Protein AF-A0A659XXS4-F1 (afdb_monomer_lite)

Foldseek 3Di:
DPQLVVLVVQLVVLVVLLVVLVVCQVCVVVVVQADNVDGPPVSVVVSVVSNVVSVCRNVVSVVSNCCVVVVDPPDDD

pLDDT: mean 96.28, std 3.9, range [68.62, 98.5]

Radius of gyration: 16.06 Å; chains: 1; bounding box: 37×15×45 Å

Structure (mmCIF, N/CA/C/O backbone):
data_AF-A0A659XXS4-F1
#
_entry.id   AF-A0A659XXS4-F1
#
loop_
_atom_site.group_PDB
_atom_site.id
_atom_site.type_symbol
_atom_site.label_atom_id
_atom_site.label_alt_id
_atom_site.label_comp_id
_atom_site.label_asym_id
_atom_site.label_entity_id
_atom_site.label_seq_id
_atom_site.pdbx_PDB_ins_code
_atom_site.Cartn_x
_atom_site.Cartn_y
_atom_site.Cartn_z
_atom_site.occupancy
_atom_site.B_iso_or_equiv
_atom_site.auth_seq_id
_atom_site.auth_comp_id
_atom_site.auth_asym_id
_atom_site.auth_atom_id
_atom_site.pdbx_PDB_model_num
ATOM 1 N N . SER A 1 1 ? -21.248 2.065 11.341 1.00 68.62 1 SER A N 1
ATOM 2 C CA . SER A 1 1 ? -20.623 3.184 12.073 1.00 68.62 1 SER A CA 1
ATOM 3 C C . SER A 1 1 ? -19.566 3.833 11.187 1.00 68.62 1 SER A C 1
ATOM 5 O O . SER A 1 1 ? -19.007 3.168 10.323 1.00 68.62 1 SER A O 1
ATOM 7 N N . MET A 1 2 ? -19.369 5.149 11.318 1.00 92.62 2 MET A N 1
ATOM 8 C CA . MET A 1 2 ? -18.500 5.930 10.421 1.00 92.62 2 MET A CA 1
ATOM 9 C C . MET A 1 2 ? -16.996 5.601 10.557 1.00 92.62 2 MET A C 1
ATOM 11 O O . MET A 1 2 ? -16.350 5.442 9.524 1.00 92.62 2 MET A O 1
ATOM 15 N N . PRO A 1 3 ? -16.419 5.432 11.769 1.00 95.94 3 PRO A N 1
ATOM 16 C CA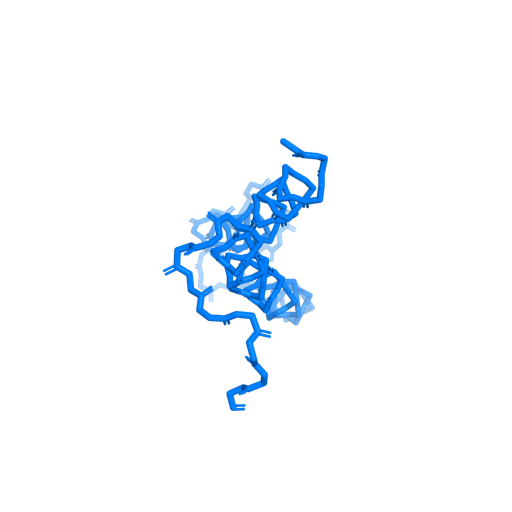 . PRO A 1 3 ? -14.972 5.238 11.913 1.00 95.94 3 PRO A CA 1
ATOM 17 C C . PRO A 1 3 ? -14.429 3.968 11.248 1.00 95.94 3 PRO A C 1
ATOM 19 O O . PRO A 1 3 ? -13.397 4.029 10.582 1.00 95.94 3 PRO A O 1
ATOM 22 N N . GLN A 1 4 ? -15.118 2.824 11.361 1.00 96.00 4 GLN A N 1
ATOM 23 C CA . GLN A 1 4 ? -14.626 1.603 10.718 1.00 96.00 4 GLN A CA 1
ATOM 24 C C . GLN A 1 4 ? -14.733 1.669 9.194 1.00 96.00 4 GLN A C 1
ATOM 26 O O . GLN A 1 4 ? -13.869 1.148 8.504 1.00 96.00 4 GLN A O 1
ATOM 31 N N . LEU A 1 5 ? -15.748 2.346 8.648 1.00 96.19 5 LEU A N 1
ATOM 32 C CA . LEU A 1 5 ? -15.875 2.494 7.200 1.00 96.19 5 LEU A CA 1
ATOM 33 C C . LEU A 1 5 ? -14.703 3.307 6.629 1.00 96.19 5 LEU A C 1
ATOM 35 O O . LEU A 1 5 ? -14.143 2.936 5.600 1.00 96.19 5 LEU A O 1
ATOM 39 N N . VAL A 1 6 ? -14.282 4.364 7.334 1.00 97.38 6 VAL A N 1
ATOM 40 C CA . VAL A 1 6 ? -13.087 5.145 6.974 1.00 97.38 6 VAL A CA 1
ATOM 41 C C . VAL A 1 6 ? -11.829 4.270 7.007 1.00 97.38 6 VAL A C 1
ATOM 43 O O . VAL A 1 6 ? -11.056 4.288 6.051 1.00 97.38 6 VAL A O 1
ATOM 46 N N . ALA A 1 7 ? -11.648 3.454 8.052 1.00 97.31 7 ALA A N 1
ATOM 47 C CA . ALA A 1 7 ? -10.525 2.515 8.127 1.00 97.31 7 ALA A CA 1
ATOM 48 C C . ALA A 1 7 ? -10.557 1.482 6.983 1.00 97.31 7 ALA A C 1
ATOM 50 O O . ALA A 1 7 ? -9.541 1.240 6.335 1.00 97.31 7 ALA A O 1
ATOM 51 N N . ALA A 1 8 ? -11.727 0.925 6.664 1.00 97.12 8 ALA A N 1
ATOM 52 C CA . ALA A 1 8 ? -11.879 -0.020 5.561 1.00 97.12 8 ALA A CA 1
ATOM 53 C C . ALA A 1 8 ? -11.463 0.609 4.220 1.00 97.12 8 ALA A C 1
ATOM 55 O O . ALA A 1 8 ? -10.635 0.041 3.508 1.00 97.12 8 ALA A O 1
ATOM 56 N N . PHE A 1 9 ? -11.952 1.808 3.897 1.00 97.38 9 PHE A N 1
ATOM 57 C CA . PHE A 1 9 ? -11.578 2.486 2.652 1.00 97.38 9 PHE A CA 1
ATOM 58 C C . PHE A 1 9 ? -10.101 2.876 2.602 1.00 97.38 9 PHE A C 1
ATOM 60 O O . PHE A 1 9 ? -9.472 2.730 1.556 1.00 97.38 9 PHE A O 1
ATOM 67 N N . HIS A 1 10 ? -9.518 3.314 3.718 1.00 97.38 10 HIS A N 1
ATOM 68 C CA . HIS A 1 10 ? -8.097 3.654 3.746 1.00 97.38 10 HIS A CA 1
ATOM 69 C C . HIS A 1 10 ? -7.204 2.421 3.534 1.00 97.38 10 HIS A C 1
ATOM 71 O O . HIS A 1 10 ? -6.165 2.513 2.879 1.00 97.38 10 HIS A O 1
ATOM 77 N N . SER A 1 11 ? -7.654 1.241 3.977 1.00 97.94 11 SER A N 1
ATOM 78 C CA . SER A 1 11 ? -6.960 -0.011 3.669 1.00 97.94 11 SER A CA 1
ATOM 79 C C . SER A 1 11 ? -6.923 -0.291 2.159 1.00 97.94 11 SER A C 1
ATOM 81 O O . SER A 1 11 ? -5.873 -0.652 1.631 1.00 97.94 11 SER A O 1
ATOM 83 N N . LEU A 1 12 ? -8.020 -0.027 1.436 1.00 97.88 12 LEU A N 1
ATOM 84 C CA . LEU A 1 12 ? -8.080 -0.205 -0.019 1.00 97.88 12 LEU A CA 1
ATOM 85 C C . LEU A 1 12 ? -7.115 0.728 -0.760 1.00 97.88 12 LEU A C 1
ATOM 87 O O . LEU A 1 12 ? -6.524 0.309 -1.752 1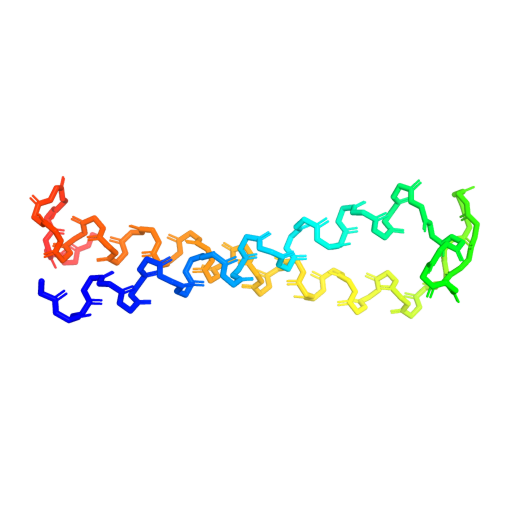.00 97.88 12 LEU A O 1
ATOM 91 N N . VAL A 1 13 ? -6.903 1.952 -0.264 1.00 98.00 13 VAL A N 1
ATOM 92 C CA . VAL A 1 13 ? -5.902 2.878 -0.827 1.00 98.00 13 VAL A CA 1
ATOM 93 C C . VAL A 1 13 ? -4.491 2.300 -0.689 1.00 98.00 13 VAL A C 1
ATOM 95 O O . VAL A 1 13 ? -3.738 2.275 -1.661 1.00 98.00 13 VAL A O 1
ATOM 98 N N . GLY A 1 14 ? -4.144 1.783 0.494 1.00 98.00 14 GLY A N 1
ATOM 99 C CA . GLY A 1 14 ? -2.844 1.148 0.724 1.00 98.00 14 GLY A CA 1
ATOM 100 C C . GLY A 1 14 ? -2.633 -0.100 -0.138 1.00 98.00 14 GLY A C 1
ATOM 101 O O . GLY A 1 14 ? -1.579 -0.270 -0.749 1.00 98.00 14 GLY A O 1
ATOM 102 N N . PHE A 1 15 ? -3.663 -0.939 -0.256 1.00 98.31 15 PHE A N 1
ATOM 103 C CA . PHE A 1 15 ? -3.629 -2.123 -1.112 1.00 98.31 15 PHE A CA 1
ATOM 104 C C . PHE A 1 15 ? -3.463 -1.760 -2.594 1.00 98.31 15 PHE A C 1
ATOM 106 O O . PHE A 1 15 ? -2.650 -2.371 -3.287 1.00 98.31 15 PHE A O 1
ATOM 113 N N . ALA A 1 16 ? -4.170 -0.731 -3.069 1.00 98.31 16 ALA A N 1
ATOM 114 C CA . ALA A 1 16 ? -4.037 -0.243 -4.437 1.00 98.31 16 ALA A CA 1
ATOM 115 C C . ALA A 1 16 ? -2.603 0.215 -4.740 1.00 98.31 16 ALA A C 1
ATOM 117 O O . ALA A 1 16 ? -2.073 -0.150 -5.783 1.00 98.31 16 ALA A O 1
ATOM 118 N N . ALA A 1 17 ? -1.942 0.930 -3.823 1.00 98.06 17 ALA A N 1
ATOM 119 C CA . ALA A 1 17 ? -0.547 1.340 -4.005 1.00 98.06 17 ALA A CA 1
ATOM 120 C C . ALA A 1 17 ? 0.398 0.136 -4.191 1.00 98.06 17 ALA A C 1
ATOM 122 O O . ALA A 1 17 ? 1.232 0.137 -5.098 1.00 98.06 17 ALA A O 1
ATOM 123 N N . VAL A 1 18 ? 0.224 -0.922 -3.389 1.00 98.25 18 VAL A N 1
ATOM 124 C CA . VAL A 1 18 ? 1.015 -2.159 -3.513 1.00 98.25 18 VAL A CA 1
ATOM 125 C C . VAL A 1 18 ? 0.741 -2.864 -4.847 1.00 98.25 18 VAL A C 1
ATOM 127 O O . VAL A 1 18 ? 1.676 -3.303 -5.515 1.00 98.25 18 VAL A O 1
ATOM 130 N N . MET A 1 19 ? -0.524 -2.945 -5.269 1.00 98.31 19 MET A N 1
ATOM 131 C CA . MET A 1 19 ? -0.899 -3.566 -6.545 1.00 98.31 19 MET A CA 1
ATOM 132 C C . MET A 1 19 ? -0.415 -2.770 -7.761 1.00 98.31 19 MET A C 1
ATOM 134 O O . MET A 1 19 ? 0.035 -3.369 -8.734 1.00 98.31 19 MET A O 1
ATOM 138 N N . VAL A 1 20 ? -0.448 -1.437 -7.707 1.00 97.56 20 VAL A N 1
ATOM 139 C CA . VAL A 1 20 ? 0.077 -0.570 -8.775 1.00 97.56 20 VAL A CA 1
ATOM 140 C C . VAL A 1 20 ? 1.584 -0.746 -8.918 1.00 97.56 20 VAL A C 1
ATOM 142 O O . VAL A 1 20 ? 2.073 -0.902 -10.033 1.00 97.56 20 VAL A O 1
ATOM 145 N N . ALA A 1 21 ? 2.325 -0.792 -7.810 1.00 97.25 21 ALA A N 1
ATOM 146 C CA . ALA A 1 21 ? 3.758 -1.051 -7.866 1.00 97.25 21 ALA A CA 1
ATOM 147 C C . ALA A 1 21 ? 4.073 -2.454 -8.410 1.00 97.25 21 ALA A C 1
ATOM 149 O O . ALA A 1 21 ? 4.985 -2.601 -9.220 1.00 97.25 21 ALA A O 1
ATOM 150 N N . ALA A 1 22 ? 3.296 -3.475 -8.034 1.00 97.12 22 ALA A N 1
ATOM 151 C CA . ALA A 1 22 ? 3.427 -4.803 -8.627 1.00 97.12 22 ALA A CA 1
ATOM 152 C C . ALA A 1 22 ? 3.188 -4.761 -10.147 1.00 97.12 22 ALA A C 1
ATOM 154 O O . ALA A 1 22 ? 4.005 -5.275 -10.908 1.00 97.12 22 ALA A O 1
ATOM 155 N N . ALA A 1 23 ? 2.124 -4.093 -10.601 1.00 97.19 23 ALA A N 1
ATOM 156 C CA . ALA A 1 23 ? 1.841 -3.919 -12.025 1.00 97.19 23 ALA A CA 1
ATOM 157 C C . ALA A 1 23 ? 2.988 -3.206 -12.764 1.00 97.19 23 ALA A C 1
ATOM 159 O O . ALA A 1 23 ? 3.370 -3.637 -13.848 1.00 97.19 23 ALA A O 1
ATOM 160 N N . ALA A 1 24 ? 3.581 -2.176 -12.160 1.00 96.69 24 ALA A N 1
ATOM 161 C CA . ALA A 1 24 ? 4.709 -1.448 -12.734 1.00 96.69 24 ALA A CA 1
ATOM 162 C C . ALA A 1 24 ? 5.994 -2.292 -12.837 1.00 96.69 24 ALA A C 1
ATOM 164 O O . ALA A 1 24 ? 6.760 -2.106 -13.777 1.00 96.69 24 ALA A O 1
ATOM 1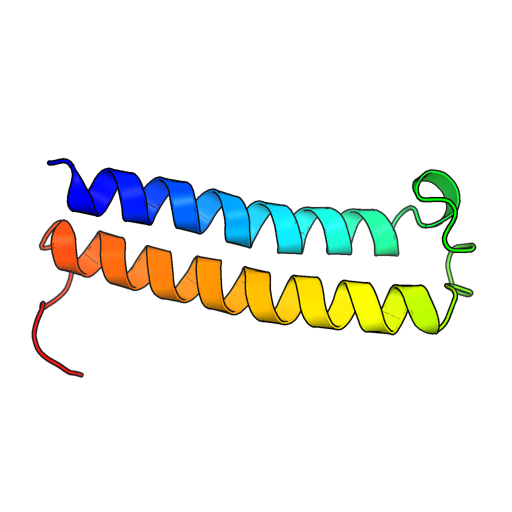65 N N . ILE A 1 25 ? 6.213 -3.264 -11.942 1.00 95.38 25 ILE A N 1
ATOM 166 C CA . ILE A 1 25 ? 7.327 -4.223 -12.068 1.00 95.38 25 ILE A CA 1
ATOM 167 C C . ILE A 1 25 ? 7.078 -5.220 -13.208 1.00 95.38 25 ILE A C 1
ATOM 169 O O . ILE A 1 25 ? 8.011 -5.568 -13.929 1.00 95.38 25 ILE A O 1
ATOM 173 N N . TYR A 1 26 ? 5.840 -5.695 -13.372 1.00 95.88 26 TYR A N 1
ATOM 174 C CA . TYR A 1 26 ? 5.508 -6.707 -14.383 1.00 95.88 26 TYR A CA 1
ATOM 175 C C . TYR A 1 26 ? 5.307 -6.140 -15.793 1.00 95.88 26 TYR A C 1
ATOM 177 O O . TYR A 1 26 ? 5.464 -6.875 -16.765 1.00 95.88 26 TYR A O 1
ATOM 185 N N . ALA A 1 27 ? 4.969 -4.856 -15.915 1.00 96.31 27 ALA A N 1
ATOM 186 C CA . ALA A 1 27 ? 4.761 -4.174 -17.190 1.00 96.31 27 ALA A CA 1
ATOM 187 C C . ALA A 1 27 ? 5.405 -2.771 -17.197 1.00 96.31 27 ALA A C 1
ATOM 189 O O . ALA A 1 27 ? 4.712 -1.779 -17.408 1.00 96.31 27 ALA A O 1
ATOM 190 N N . PRO A 1 28 ? 6.724 -2.636 -16.979 1.00 96.94 28 PRO A N 1
ATOM 191 C CA . PRO A 1 28 ? 7.377 -1.327 -16.827 1.00 96.94 28 PRO A CA 1
ATOM 192 C C . PRO A 1 28 ? 7.235 -0.422 -18.060 1.00 96.94 28 PRO A C 1
ATOM 194 O O . PRO A 1 28 ? 7.162 0.803 -17.939 1.00 96.94 28 PRO A O 1
ATOM 197 N N . GLU A 1 29 ? 7.099 -1.022 -19.240 1.00 97.12 29 GLU A N 1
ATOM 198 C CA . GLU A 1 29 ? 6.902 -0.327 -20.513 1.00 97.12 29 GLU A CA 1
ATOM 199 C C . GLU A 1 29 ? 5.582 0.457 -20.538 1.00 97.12 29 GLU A C 1
ATOM 201 O O . GLU A 1 29 ? 5.549 1.585 -21.027 1.00 97.12 29 GLU A O 1
ATOM 206 N N . SER A 1 30 ? 4.503 -0.076 -19.941 1.00 96.56 30 SER A N 1
ATOM 207 C CA . SER A 1 30 ? 3.204 0.618 -19.895 1.00 96.56 30 SER A CA 1
ATOM 208 C C . SER A 1 30 ? 3.200 1.827 -18.961 1.00 96.56 30 SER A C 1
ATOM 210 O O . SER A 1 30 ? 2.322 2.679 -19.065 1.00 96.56 30 SER A O 1
ATOM 212 N N . PHE A 1 31 ? 4.171 1.899 -18.049 1.00 95.56 31 PHE A N 1
ATOM 213 C CA . PHE A 1 31 ? 4.368 3.025 -17.137 1.00 95.56 31 PHE A CA 1
ATOM 214 C C . PHE A 1 31 ? 5.486 3.969 -17.608 1.00 95.56 31 PHE A C 1
ATOM 216 O O . PHE A 1 31 ? 5.712 4.996 -16.974 1.00 95.56 31 PHE A O 1
ATOM 223 N N . GLY A 1 32 ? 6.181 3.653 -18.709 1.00 96.81 32 GLY A N 1
ATOM 224 C CA . GLY A 1 32 ? 7.274 4.472 -19.242 1.00 96.81 32 GLY A CA 1
ATOM 225 C C . GLY A 1 32 ? 8.515 4.519 -18.343 1.00 96.81 32 GLY A C 1
ATOM 226 O O . GLY A 1 32 ? 9.270 5.489 -18.394 1.00 96.81 32 GLY A O 1
ATOM 227 N N . ILE A 1 33 ? 8.726 3.497 -17.506 1.00 97.00 33 ILE A N 1
ATOM 228 C CA . ILE A 1 33 ? 9.797 3.468 -16.489 1.00 97.00 33 ILE A CA 1
ATOM 229 C C . ILE A 1 33 ? 10.967 2.537 -16.836 1.00 97.00 33 ILE A C 1
ATOM 231 O O . ILE A 1 33 ? 11.859 2.347 -16.011 1.00 97.00 33 ILE A O 1
ATOM 235 N N . GLY A 1 34 ? 10.966 1.954 -18.034 1.00 96.38 34 GLY A N 1
ATOM 236 C CA . GLY A 1 34 ? 12.009 1.052 -18.518 1.00 96.38 34 GLY A CA 1
ATOM 237 C C . GLY A 1 34 ? 11.430 -0.196 -19.178 1.00 96.38 34 GLY A C 1
ATOM 238 O O . GLY A 1 34 ? 10.274 -0.201 -19.606 1.00 96.38 34 GLY A O 1
ATOM 239 N N . THR A 1 35 ? 12.235 -1.253 -19.236 1.00 95.88 35 THR A N 1
ATOM 240 C CA . THR A 1 35 ? 11.847 -2.566 -19.780 1.00 95.88 35 THR A CA 1
ATOM 241 C C . THR A 1 35 ? 11.968 -3.649 -18.712 1.00 95.88 35 THR A C 1
ATOM 243 O O . THR A 1 35 ? 12.531 -3.427 -17.636 1.00 95.88 35 THR A O 1
ATOM 246 N N . ALA A 1 36 ? 11.395 -4.827 -18.958 1.00 91.88 36 ALA A N 1
ATOM 247 C CA . ALA A 1 36 ? 11.491 -5.932 -18.010 1.00 91.88 36 ALA A CA 1
ATOM 248 C C . ALA A 1 36 ? 12.966 -6.319 -17.780 1.00 91.88 36 ALA A C 1
ATOM 250 O O . ALA A 1 36 ? 13.656 -6.751 -18.700 1.00 91.88 36 ALA A O 1
ATOM 251 N N . GLY A 1 37 ? 13.442 -6.169 -16.541 1.00 89.75 37 GLY A N 1
ATOM 252 C CA . GLY A 1 37 ? 14.843 -6.407 -16.167 1.00 89.75 37 GLY A CA 1
ATOM 253 C C . GLY A 1 37 ? 15.753 -5.174 -16.224 1.00 89.75 37 GLY A C 1
ATOM 254 O O . GLY A 1 37 ? 16.871 -5.252 -15.722 1.00 89.75 37 GLY A O 1
ATOM 255 N N . ASP A 1 38 ? 15.273 -4.042 -16.748 1.00 96.19 38 ASP A N 1
ATOM 256 C CA . ASP A 1 38 ? 15.995 -2.764 -16.798 1.00 96.19 38 ASP A CA 1
ATOM 257 C C . ASP A 1 38 ? 15.034 -1.597 -16.509 1.00 96.19 38 ASP A C 1
ATOM 259 O O . ASP A 1 38 ? 14.586 -0.867 -17.396 1.00 96.19 38 ASP A O 1
ATOM 263 N N . ILE A 1 39 ? 14.638 -1.483 -15.238 1.00 97.44 39 ILE A N 1
ATOM 264 C CA . ILE A 1 39 ? 13.778 -0.406 -14.732 1.00 97.44 39 ILE A CA 1
ATOM 265 C C . ILE A 1 39 ? 14.668 0.718 -14.204 1.00 97.44 39 ILE A C 1
ATOM 267 O O . ILE A 1 39 ? 15.613 0.466 -13.452 1.00 97.44 39 ILE A O 1
ATOM 271 N N . HIS A 1 40 ? 14.339 1.969 -14.536 1.00 97.88 40 HIS A N 1
ATOM 272 C CA . HIS A 1 40 ? 15.079 3.137 -14.066 1.00 97.88 40 HIS A CA 1
ATOM 273 C C . HIS A 1 40 ? 15.215 3.142 -12.535 1.00 97.88 40 HIS A C 1
ATOM 275 O O . HIS A 1 40 ? 14.229 3.021 -11.805 1.00 97.88 40 HIS A O 1
ATOM 281 N N . ALA A 1 41 ? 16.433 3.370 -12.036 1.00 97.38 41 ALA A N 1
ATOM 282 C CA . ALA A 1 41 ? 16.720 3.361 -10.599 1.00 97.38 41 ALA A CA 1
ATOM 283 C C . ALA A 1 41 ? 15.839 4.340 -9.799 1.00 97.38 41 ALA A C 1
ATOM 285 O O . ALA A 1 41 ? 15.408 4.019 -8.694 1.00 97.38 41 ALA A O 1
ATOM 286 N N . GLN A 1 42 ? 15.518 5.506 -10.370 1.00 97.69 42 GLN A N 1
ATOM 287 C CA . GLN A 1 42 ? 14.589 6.462 -9.762 1.00 97.69 42 GLN A CA 1
ATOM 288 C C . GLN A 1 42 ? 13.195 5.849 -9.553 1.00 97.69 42 GLN A C 1
ATOM 290 O O . GLN A 1 42 ? 12.650 5.942 -8.456 1.00 97.69 42 GLN A O 1
ATOM 295 N N . ALA A 1 43 ? 12.645 5.179 -10.570 1.00 97.25 43 ALA A N 1
ATOM 296 C CA . ALA A 1 43 ? 11.333 4.544 -10.483 1.00 97.25 43 ALA A CA 1
ATOM 297 C C . ALA A 1 43 ? 11.324 3.422 -9.436 1.00 97.25 43 ALA A C 1
ATOM 299 O O . ALA A 1 43 ? 10.379 3.313 -8.660 1.00 97.25 43 ALA A O 1
ATOM 300 N N . LEU A 1 44 ? 12.408 2.643 -9.340 1.00 97.25 44 LEU A N 1
ATOM 301 C CA . LEU A 1 44 ? 12.560 1.631 -8.290 1.00 97.25 44 LEU A CA 1
ATOM 302 C C . LEU A 1 44 ? 12.512 2.250 -6.885 1.00 97.25 44 LEU A C 1
ATOM 304 O O . LEU A 1 44 ? 11.836 1.715 -6.005 1.00 97.25 44 LEU A O 1
ATOM 308 N N . ILE A 1 45 ? 13.180 3.388 -6.673 1.00 98.00 45 ILE A N 1
ATOM 309 C CA . ILE A 1 45 ? 13.153 4.105 -5.390 1.00 98.00 45 ILE A CA 1
ATOM 310 C C . ILE A 1 45 ? 11.737 4.607 -5.085 1.00 98.00 45 ILE A C 1
ATOM 312 O O . ILE A 1 45 ? 11.208 4.319 -4.009 1.00 98.00 45 ILE A O 1
ATOM 316 N N . GLU A 1 46 ? 11.096 5.303 -6.023 1.00 97.44 46 GLU A N 1
ATOM 317 C CA . GLU A 1 46 ? 9.744 5.852 -5.848 1.00 97.44 46 GLU A CA 1
ATOM 318 C C . GLU A 1 46 ? 8.709 4.755 -5.562 1.00 97.44 46 GLU A C 1
ATOM 320 O O . GLU A 1 46 ? 7.923 4.857 -4.616 1.00 97.44 46 GLU A O 1
ATOM 325 N N . MET A 1 47 ? 8.756 3.659 -6.321 1.00 96.94 47 MET A N 1
ATOM 326 C CA . MET A 1 47 ? 7.877 2.509 -6.125 1.00 96.94 47 MET A CA 1
ATOM 327 C C . MET A 1 47 ? 8.144 1.812 -4.792 1.00 96.94 47 MET A C 1
ATOM 329 O O . MET A 1 47 ? 7.189 1.439 -4.112 1.00 96.94 47 MET A O 1
ATOM 333 N N . SER A 1 48 ? 9.408 1.666 -4.377 1.00 97.62 48 SER A N 1
ATOM 334 C CA . SER A 1 48 ? 9.743 1.058 -3.082 1.00 97.62 48 SER A CA 1
ATOM 335 C C . SER A 1 48 ? 9.148 1.844 -1.907 1.00 97.62 48 SER A C 1
ATOM 337 O O . SER A 1 48 ? 8.577 1.249 -0.989 1.00 97.62 48 SER A O 1
ATOM 339 N N . LEU A 1 49 ? 9.189 3.179 -1.974 1.00 98.31 49 LEU A N 1
ATOM 340 C CA . LEU A 1 49 ? 8.567 4.061 -0.987 1.00 98.31 49 LEU A CA 1
ATOM 341 C C . LEU A 1 49 ? 7.040 3.950 -1.027 1.00 98.31 49 LEU A C 1
ATOM 343 O O . LEU A 1 49 ? 6.408 3.807 0.021 1.00 98.31 49 LEU A O 1
ATOM 347 N N . GLY A 1 50 ? 6.451 3.953 -2.226 1.00 97.94 50 GLY A N 1
ATOM 348 C CA . GLY A 1 50 ? 5.011 3.776 -2.417 1.00 97.94 50 GLY A CA 1
ATOM 349 C C . GLY A 1 50 ? 4.493 2.454 -1.843 1.00 97.94 50 GLY A C 1
ATOM 350 O O . GLY A 1 50 ? 3.487 2.445 -1.134 1.00 97.94 50 GLY A O 1
ATOM 351 N N . VAL A 1 51 ? 5.209 1.349 -2.075 1.00 98.38 51 VAL A N 1
ATOM 352 C CA . VAL A 1 51 ? 4.885 0.028 -1.511 1.00 98.38 51 VAL A CA 1
ATOM 353 C C . VAL A 1 51 ? 5.018 0.031 0.003 1.00 98.38 51 VAL A C 1
ATOM 355 O O . VAL A 1 51 ? 4.116 -0.463 0.676 1.00 98.38 51 VAL A O 1
ATOM 358 N N . ALA A 1 52 ? 6.102 0.583 0.554 1.00 98.50 52 ALA A N 1
ATOM 359 C CA . ALA A 1 52 ? 6.315 0.613 1.999 1.00 98.50 52 ALA A CA 1
ATOM 360 C C . ALA A 1 52 ? 5.188 1.374 2.715 1.00 98.50 52 ALA A C 1
ATOM 362 O O . ALA A 1 52 ? 4.575 0.847 3.645 1.00 98.50 52 ALA A O 1
ATOM 363 N N . ILE A 1 53 ? 4.862 2.578 2.236 1.00 98.31 53 ILE A N 1
ATOM 364 C CA . ILE A 1 53 ? 3.769 3.392 2.779 1.00 98.31 53 ILE A CA 1
ATOM 365 C C . ILE A 1 53 ? 2.432 2.667 2.587 1.00 98.31 53 ILE A C 1
ATOM 367 O O . ILE A 1 53 ? 1.672 2.514 3.542 1.00 98.31 53 ILE A O 1
ATOM 371 N N . GLY A 1 54 ? 2.163 2.162 1.381 1.00 98.50 54 GLY A N 1
ATOM 372 C CA . GLY A 1 54 ? 0.924 1.460 1.053 1.00 98.50 54 GLY A CA 1
ATOM 373 C C . GLY A 1 54 ? 0.689 0.215 1.908 1.00 98.50 54 GLY A C 1
ATOM 374 O O . GLY A 1 54 ? -0.411 0.021 2.426 1.00 98.50 54 GLY A O 1
ATOM 375 N N . ALA A 1 55 ? 1.722 -0.597 2.128 1.00 98.50 55 ALA A N 1
ATOM 376 C CA . ALA A 1 55 ? 1.647 -1.804 2.945 1.00 98.50 55 ALA A CA 1
ATOM 377 C C . ALA A 1 55 ? 1.411 -1.485 4.430 1.00 98.50 55 ALA A C 1
ATOM 379 O O . ALA A 1 55 ? 0.574 -2.130 5.072 1.00 98.50 55 ALA A O 1
ATOM 380 N N . ILE A 1 56 ? 2.094 -0.470 4.973 1.00 98.50 56 ILE A N 1
ATOM 381 C CA . ILE A 1 56 ? 1.873 0.000 6.351 1.00 98.50 56 ILE A CA 1
ATOM 382 C C . ILE A 1 56 ? 0.442 0.525 6.502 1.00 98.50 56 ILE A C 1
ATOM 384 O O . ILE A 1 56 ? -0.269 0.133 7.427 1.00 98.50 56 ILE A O 1
ATOM 388 N N . THR A 1 57 ? -0.018 1.351 5.564 1.00 98.31 57 THR A N 1
ATOM 389 C CA . THR A 1 57 ? -1.384 1.877 5.549 1.00 98.31 57 THR A CA 1
ATOM 390 C C . THR A 1 57 ? -2.425 0.766 5.463 1.00 98.31 57 THR A C 1
ATOM 392 O O . THR A 1 57 ? -3.387 0.776 6.233 1.00 98.31 57 THR A O 1
ATOM 395 N N . PHE A 1 58 ? -2.241 -0.206 4.566 1.00 98.50 58 PHE A N 1
ATOM 396 C CA . PHE A 1 58 ? -3.152 -1.338 4.409 1.00 98.50 58 PHE A CA 1
ATOM 397 C C . PHE A 1 58 ? -3.270 -2.127 5.712 1.00 98.50 58 PHE A C 1
ATOM 399 O O . PHE A 1 58 ? -4.365 -2.265 6.259 1.00 98.50 58 PHE A O 1
ATOM 406 N N . THR A 1 59 ? -2.139 -2.585 6.245 1.00 98.25 59 THR A N 1
ATOM 407 C CA . THR A 1 59 ? -2.106 -3.420 7.452 1.00 98.25 59 THR A CA 1
ATOM 408 C C . THR A 1 59 ? -2.609 -2.667 8.684 1.00 98.25 59 THR A C 1
ATOM 410 O O . THR A 1 59 ? -3.476 -3.177 9.397 1.00 98.25 59 THR A O 1
ATOM 413 N N . GLY A 1 60 ? -2.161 -1.427 8.902 1.00 97.81 60 GLY A N 1
ATOM 414 C CA . GLY A 1 60 ? -2.623 -0.584 10.006 1.00 97.81 60 GLY A CA 1
ATOM 415 C C . GLY A 1 60 ? -4.130 -0.324 9.955 1.00 97.81 60 GLY A C 1
ATOM 416 O O . GLY A 1 60 ? -4.816 -0.433 10.973 1.00 97.81 60 GLY A O 1
ATOM 417 N N . SER A 1 61 ? -4.668 -0.068 8.763 1.00 98.19 61 SER A N 1
ATOM 418 C CA . SER A 1 61 ? -6.099 0.174 8.569 1.00 98.19 61 SER A CA 1
ATOM 419 C C . SER A 1 61 ? -6.946 -1.087 8.750 1.00 98.19 61 SER A C 1
ATOM 421 O O . SER A 1 61 ? -8.036 -1.004 9.316 1.00 98.19 61 SER A O 1
ATOM 423 N N . VAL A 1 62 ? -6.445 -2.263 8.349 1.00 98.12 62 VAL A N 1
ATOM 424 C CA . VAL A 1 62 ? -7.103 -3.554 8.625 1.00 98.12 62 VAL A CA 1
ATOM 425 C C . VAL A 1 62 ? -7.190 -3.801 10.132 1.00 98.12 62 VAL A C 1
ATOM 427 O O . VAL A 1 62 ? -8.263 -4.134 10.637 1.00 98.12 62 VAL A O 1
ATOM 430 N N . ILE A 1 63 ? -6.102 -3.583 10.876 1.00 97.69 63 ILE A N 1
ATOM 431 C CA . ILE A 1 63 ? -6.112 -3.725 12.340 1.00 97.69 63 ILE A CA 1
ATOM 432 C C . ILE A 1 63 ? -7.060 -2.703 12.983 1.00 97.69 63 ILE A C 1
ATOM 434 O O . ILE A 1 63 ? -7.836 -3.063 13.870 1.00 97.69 63 ILE A O 1
ATOM 438 N N . ALA A 1 64 ? -7.049 -1.447 12.524 1.00 97.31 64 ALA A N 1
ATOM 439 C CA . ALA A 1 64 ? -7.963 -0.414 13.011 1.00 97.31 64 ALA A CA 1
ATOM 440 C C . ALA A 1 64 ? -9.434 -0.783 12.760 1.00 97.31 64 ALA A C 1
ATOM 442 O O . ALA A 1 64 ? -10.250 -0.681 13.678 1.00 97.31 64 ALA A O 1
ATOM 443 N N . PHE A 1 65 ? -9.764 -1.271 11.559 1.00 97.31 65 PHE A N 1
ATOM 444 C CA . PHE A 1 65 ? -11.097 -1.769 11.224 1.00 97.31 65 PHE A CA 1
ATOM 445 C C . PHE A 1 65 ? -11.527 -2.876 12.187 1.00 97.31 65 PHE A C 1
ATOM 447 O O . PHE A 1 65 ? -12.578 -2.765 12.809 1.00 97.31 65 PHE A O 1
ATOM 454 N N . LEU A 1 66 ? -10.696 -3.906 12.369 1.00 96.88 66 LEU A N 1
ATOM 455 C CA . LEU A 1 66 ? -11.027 -5.049 13.223 1.00 96.88 66 LEU A CA 1
ATOM 456 C C . LEU A 1 66 ? -11.213 -4.656 14.696 1.00 96.88 66 LEU A C 1
ATOM 458 O O . LEU A 1 66 ? -12.089 -5.209 15.364 1.00 96.88 66 LEU A O 1
ATOM 462 N N . LYS A 1 67 ? -10.430 -3.694 15.206 1.00 96.81 67 LYS A N 1
ATOM 463 C CA . LYS A 1 67 ? -10.605 -3.150 16.564 1.00 96.81 67 LYS A CA 1
ATOM 464 C C . LYS A 1 67 ? -11.906 -2.355 16.705 1.00 96.81 67 LYS A C 1
ATOM 466 O O . LYS A 1 67 ? -12.614 -2.524 17.693 1.00 96.81 67 LYS A O 1
ATOM 471 N N . LEU A 1 68 ? -12.234 -1.506 15.729 1.00 95.94 68 LEU A N 1
ATOM 472 C CA . LEU A 1 68 ? -13.451 -0.681 15.742 1.00 95.94 68 LEU A CA 1
ATOM 473 C C . LEU A 1 68 ? -14.732 -1.498 15.513 1.00 95.94 68 LEU A C 1
ATOM 475 O O . LEU A 1 68 ? -15.787 -1.133 16.025 1.00 95.94 68 LEU A O 1
ATOM 479 N N . ASP A 1 69 ? -14.636 -2.600 14.769 1.00 96.06 69 ASP A N 1
ATOM 480 C CA . ASP A 1 69 ? -15.723 -3.555 14.514 1.00 96.06 69 ASP A CA 1
ATOM 481 C C . ASP A 1 69 ? -15.956 -4.522 15.696 1.00 96.06 69 ASP A C 1
ATOM 483 O O . ASP A 1 69 ? -16.879 -5.328 15.679 1.00 96.06 69 ASP A O 1
ATOM 487 N N . GLY A 1 70 ? -15.114 -4.470 16.738 1.00 94.75 70 GLY A N 1
ATOM 488 C CA . GLY A 1 70 ? -15.209 -5.341 17.917 1.00 94.75 70 GLY A CA 1
ATOM 489 C C . GLY A 1 70 ? -14.700 -6.772 17.699 1.00 94.75 70 GLY A C 1
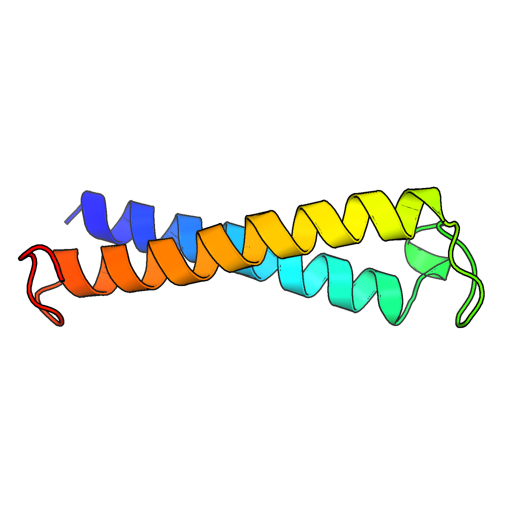ATOM 490 O O . GLY A 1 70 ? -14.757 -7.591 18.614 1.00 94.75 70 GLY A O 1
ATOM 491 N N . ARG A 1 71 ? -14.157 -7.077 16.513 1.00 95.75 71 ARG A N 1
ATOM 492 C CA . ARG A 1 71 ? -13.544 -8.376 16.174 1.00 95.75 71 ARG A CA 1
ATOM 493 C C . ARG A 1 71 ? -12.157 -8.559 16.794 1.00 95.75 71 ARG A C 1
ATOM 495 O O . ARG A 1 71 ? -11.665 -9.681 16.872 1.00 95.75 71 ARG A O 1
ATOM 502 N N . MET A 1 72 ? -11.527 -7.470 17.232 1.00 96.25 72 MET A N 1
ATOM 503 C CA . MET A 1 72 ? -10.281 -7.448 17.999 1.00 96.25 72 MET A CA 1
ATOM 504 C C . MET A 1 72 ? -10.420 -6.549 19.233 1.00 96.25 72 MET A C 1
ATOM 506 O O . MET A 1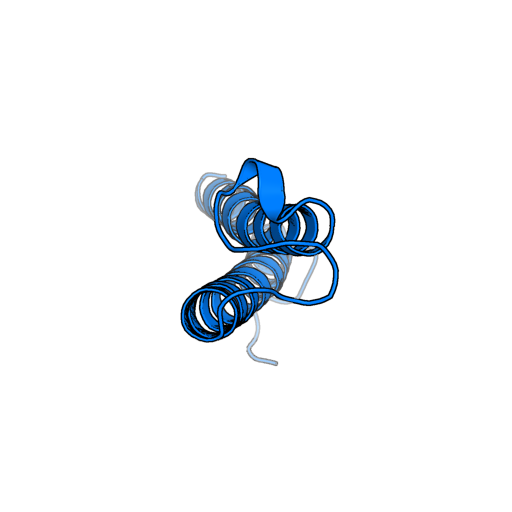 72 ? -11.173 -5.578 19.227 1.00 96.25 72 MET A O 1
ATOM 510 N N . SER A 1 73 ? -9.645 -6.833 20.285 1.00 94.56 73 SER A N 1
ATOM 511 C CA . SER A 1 73 ? -9.588 -5.978 21.478 1.00 94.56 73 SER A CA 1
ATOM 512 C C . SER A 1 73 ? -9.067 -4.579 21.131 1.00 94.56 73 SER A C 1
ATOM 514 O O . SER A 1 73 ? -8.001 -4.429 20.530 1.00 94.56 73 SER A O 1
ATOM 516 N N . GLY A 1 74 ? -9.789 -3.546 21.571 1.00 90.56 74 GLY A N 1
ATOM 517 C CA . GLY A 1 74 ? -9.364 -2.149 21.448 1.00 90.56 74 GLY A CA 1
ATOM 518 C C . GLY A 1 74 ? -8.212 -1.760 22.381 1.00 90.56 74 GLY A C 1
ATOM 519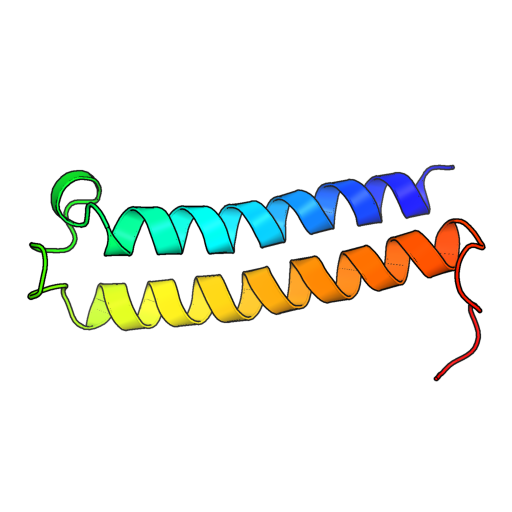 O O . GLY A 1 74 ? -7.660 -0.671 22.239 1.00 90.56 74 GLY A O 1
ATOM 520 N N . LYS A 1 75 ? -7.826 -2.631 23.325 1.00 94.19 75 LYS A N 1
ATOM 521 C CA . LYS A 1 75 ? -6.704 -2.365 24.233 1.00 94.19 75 LYS A CA 1
ATOM 522 C C . LYS A 1 75 ? -5.387 -2.246 23.443 1.00 94.19 75 LYS A C 1
ATOM 524 O O . LYS A 1 75 ? -5.248 -2.873 22.382 1.00 94.19 75 LYS A O 1
ATOM 529 N N . PRO A 1 76 ? -4.428 -1.439 23.929 1.00 91.38 76 PRO A N 1
ATOM 530 C CA . PRO A 1 76 ? -3.053 -1.509 23.454 1.00 91.38 76 PRO A CA 1
ATOM 531 C C . PRO A 1 76 ? -2.560 -2.955 23.526 1.00 91.38 76 PRO A C 1
ATOM 533 O O . PRO A 1 76 ? -2.888 -3.666 24.481 1.00 91.38 76 PRO A O 1
ATOM 536 N N . ILE A 1 77 ? -1.860 -3.374 22.475 1.00 84.44 77 ILE A N 1
ATOM 537 C CA . ILE A 1 77 ? -1.200 -4.680 22.398 1.00 84.44 77 ILE A CA 1
ATOM 538 C C . ILE A 1 77 ? 0.269 -4.450 22.716 1.00 84.44 77 ILE A C 1
ATOM 540 O O . ILE A 1 77 ? 0.780 -3.414 22.230 1.00 84.44 77 ILE A O 1
#

Sequence (77 aa):
SMPQLVAAFHSLVGFAAVMVAAAAIYAPESFGIGTAGDIHAQALIEMSLGVAIGAITFTGSVIAFLKLDGRMSGKPI

Secondary structure (DSSP, 8-state):
-HHHHHHHHHHHHHHHHHHHHHHHHH-GGGGTSEETTEE-HHHHHHHHHHHHHHHHHHHHHHHHHHHHTTSS--S--